Protein 6RCC (pdb70)

Nearest PDB structures (foldseek):
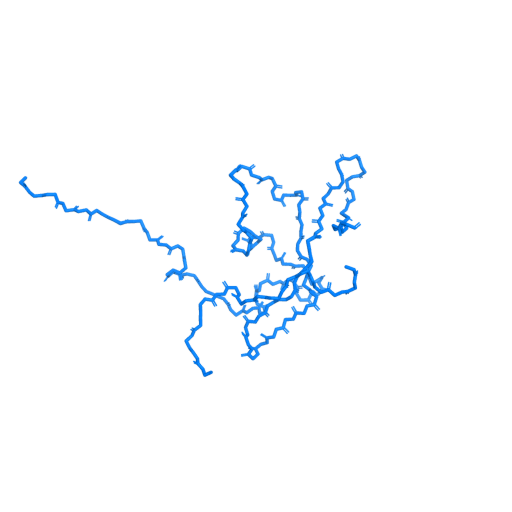  6rcc-assembly1_X  TM=1.010E+00  e=5.308E-21  Mycoplasmoides genitalium G37
  6rcd-assembly1_A  TM=9.852E-01  e=5.181E-20  Mycoplasmoides genitalium
  6rcd-assembly1_C  TM=9.892E-01  e=1.619E-19  Mycoplasmoides genitalium
  6rcd-assembly1_E  TM=9.725E-01  e=1.851E-19  Mycoplasmoides genitalium
  6rcd-assembly1_X  TM=9.822E-01  e=5.407E-19  Mycoplasmoides genitalium

Sequence (98 aa):
ISFKPGNNQIDFNNRLFTLPVTEELFDPNTMFVYDQYVPLLLVVNLPSSGFDQASIRLKVISYSVENQTLGVRRLLEFKDPQTQQFIPVLSTGPQTVFQPFNQWAD

B-factor: mean 29.94, std 16.99, range [7.62, 132.06]

Secondary structure (DSSP, 8-state):
----------GGGT----GGGSB-TTT-BB-GGGHHHHS-PPTT--GGGEEEEEEEEETTTTEEEEEEEEE-TTT--EEE----S-SEEE--S-----

Structure (mmCIF, N/CA/C/O backbone):
data_6RCC
#
_entry.id   6RCC
#
_cell.length_a   90.090
_cell.length_b   90.090
_cell.length_c   58.030
_cell.angle_alpha   90.00
_cell.angle_beta   90.00
_cell.angle_gamma   90.00
#
_symmetry.space_group_name_H-M   'I 4 2 2'
#
loop_
_entity.id
_entity.type
_entity.pdbx_description
1 polymer 'Adhesin P1'
2 non-polymer 'SODIUM ION'
3 non-polymer 'CHLORIDE ION'
4 water water
#
loop_
_atom_site.group_PDB
_atom_site.id
_atom_site.type_symbol
_atom_site.label_atom_id
_atom_site.label_alt_id
_atom_site.label_comp_id
_atom_site.label_asym_id
_atom_site.label_entity_id
_atom_site.label_seq_id
_atom_site.pdbx_PDB_ins_code
_atom_site.Cartn_x
_atom_site.Cartn_y
_atom_site.Cartn_z
_atom_site.occupancy
_atom_site.B_iso_or_equiv
_atom_site.auth_seq_id
_atom_site.auth_comp_id
_atom_site.auth_asym_id
_atom_site.auth_atom_id
_atom_site.pdbx_PDB_model_num
ATOM 1 N N . ILE A 1 1 ? 16.005 37.865 31.833 1.00 52.04 32 ILE X N 1
ATOM 2 C CA . ILE A 1 1 ? 16.037 37.318 33.193 1.00 51.06 32 ILE X CA 1
ATOM 3 C C . ILE A 1 1 ? 17.468 37.333 33.775 1.00 47.07 32 ILE X C 1
ATOM 4 O O . ILE A 1 1 ? 17.782 38.229 34.566 1.00 48.90 32 ILE X O 1
ATOM 9 N N . SER A 1 2 ? 18.342 36.398 33.355 1.00 34.32 33 SER X N 1
ATOM 10 C CA . SER A 1 2 ? 19.723 36.352 33.856 1.00 29.13 33 SER X CA 1
ATOM 11 C C . SER A 1 2 ? 20.714 36.587 32.743 1.00 26.91 33 SER X C 1
ATOM 12 O O . SER A 1 2 ? 20.542 36.060 31.647 1.00 28.02 33 SER X O 1
ATOM 15 N N . PHE A 1 3 ? 21.791 37.301 33.059 1.00 20.49 34 PHE X N 1
ATOM 16 C CA . PHE A 1 3 ? 22.904 37.550 32.151 1.00 18.86 34 PHE X CA 1
ATOM 17 C C . PHE A 1 3 ? 23.754 36.284 32.074 1.00 20.16 34 PHE X C 1
ATOM 18 O O . PHE A 1 3 ? 24.145 35.737 33.115 1.00 18.56 34 PHE X O 1
ATOM 26 N N . LYS A 1 4 ? 24.043 35.830 30.851 1.00 17.97 35 LYS X N 1
ATOM 27 C CA . LYS A 1 4 ? 24.857 34.632 30.642 1.00 17.18 35 LYS X CA 1
ATOM 28 C C . LYS A 1 4 ? 25.975 35.069 29.744 1.00 17.06 35 LYS X C 1
ATOM 29 O O . LYS A 1 4 ? 25.757 35.271 28.528 1.00 16.47 35 LYS X O 1
ATOM 35 N N . PRO A 1 5 ? 27.164 35.365 30.283 1.00 14.55 36 PRO X N 1
ATOM 36 C CA . PRO A 1 5 ? 28.233 35.892 29.427 1.00 14.95 36 PRO X CA 1
ATOM 37 C C . PRO A 1 5 ? 28.718 34.929 28.371 1.00 17.69 36 PRO X C 1
ATOM 38 O O . PRO A 1 5 ? 28.779 33.723 28.610 1.00 17.46 36 PRO X O 1
ATOM 42 N N . GLY A 1 6 ? 29.098 35.492 27.236 1.00 16.57 37 GLY X N 1
ATOM 43 C CA . GLY A 1 6 ? 29.698 34.723 26.174 1.00 16.92 37 GLY X CA 1
ATOM 44 C C . GLY A 1 6 ? 31.210 34.698 26.298 1.00 16.86 37 GLY X C 1
ATOM 45 O O . GLY A 1 6 ? 31.787 35.139 27.293 1.00 16.88 37 GLY X O 1
ATOM 46 N N A ASN A 1 7 ? 31.869 34.177 25.268 0.70 15.18 38 ASN X N 1
ATOM 47 N N B ASN A 1 7 ? 31.859 34.142 25.269 0.30 13.52 38 ASN X N 1
ATOM 48 C CA A ASN A 1 7 ? 33.324 34.119 25.254 0.70 15.30 38 ASN X CA 1
ATOM 49 C CA B ASN A 1 7 ? 33.310 34.002 25.210 0.30 12.89 38 ASN X CA 1
ATOM 50 C C A ASN A 1 7 ? 33.861 34.207 23.845 0.70 17.01 38 ASN X C 1
ATOM 51 C C B ASN A 1 7 ? 33.834 34.245 23.818 0.30 17.72 38 ASN X C 1
ATOM 52 O O A ASN A 1 7 ? 33.254 33.709 22.890 0.70 17.33 38 ASN X O 1
ATOM 53 O O B ASN A 1 7 ? 33.172 33.919 22.832 0.30 18.17 38 ASN X O 1
ATOM 62 N N . GLN A 1 8 ? 35.068 34.744 23.751 1.00 16.47 39 GLN X N 1
ATOM 63 C CA . GLN A 1 8 ? 35.856 34.837 22.539 1.00 17.31 39 GLN X CA 1
ATOM 64 C C . GLN A 1 8 ? 37.044 33.904 22.916 1.00 19.44 39 GLN X C 1
ATOM 65 O O . GLN A 1 8 ? 37.599 34.038 24.016 1.00 20.64 39 GLN X O 1
ATOM 71 N N . ILE A 1 9 ? 37.408 32.957 22.053 1.00 18.13 40 ILE X N 1
ATOM 72 C CA . ILE A 1 9 ? 38.426 31.975 22.379 1.00 17.53 40 ILE X CA 1
ATOM 73 C C . ILE A 1 9 ? 39.818 32.514 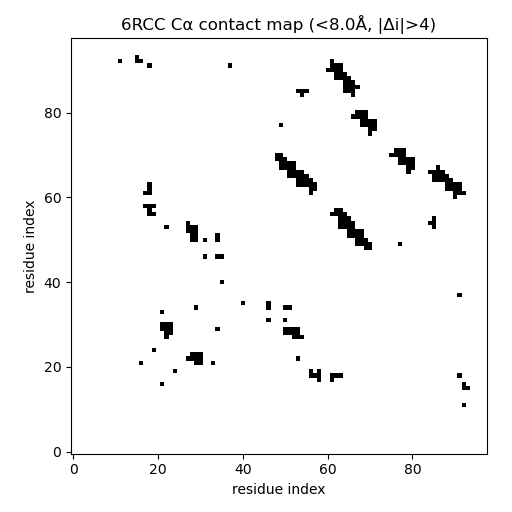22.132 1.00 19.68 40 ILE X C 1
ATOM 74 O O . ILE A 1 9 ? 40.074 33.040 21.053 1.00 18.67 40 ILE X O 1
ATOM 79 N N . ASP A 1 10 ? 40.720 32.306 23.063 1.00 18.59 41 ASP X N 1
ATOM 80 C CA . ASP A 1 10 ? 42.093 32.696 22.830 1.00 20.32 41 ASP X CA 1
ATOM 81 C C . ASP A 1 10 ? 42.711 31.821 21.767 1.00 22.25 41 ASP X C 1
ATOM 82 O O . ASP A 1 10 ? 42.551 30.587 21.770 1.00 19.75 41 ASP X O 1
ATOM 87 N N . PHE A 1 11 ? 43.428 32.452 20.839 1.00 21.30 42 PHE X N 1
ATOM 88 C CA . PHE A 1 11 ? 44.054 31.706 19.761 1.00 20.32 42 PHE X CA 1
ATOM 89 C C . PHE A 1 11 ? 44.928 30.526 20.250 1.00 22.30 42 PHE X C 1
ATOM 90 O O . PHE A 1 11 ? 44.903 29.487 19.603 1.00 21.21 42 PHE X O 1
ATOM 98 N N A ASN A 1 12 ? 45.634 30.676 21.381 0.70 22.69 43 ASN X N 1
ATOM 99 N N B ASN A 1 12 ? 45.660 30.684 21.372 0.30 20.79 43 ASN X N 1
ATOM 100 C CA A ASN A 1 12 ? 46.534 29.641 21.911 0.70 23.40 43 ASN X CA 1
ATOM 101 C CA B ASN A 1 12 ? 46.532 29.636 21.925 0.30 20.96 43 ASN X CA 1
ATOM 102 C C A ASN A 1 12 ? 45.809 28.399 22.460 0.70 26.30 43 ASN X C 1
ATOM 103 C C B ASN A 1 12 ? 45.787 28.354 22.291 0.30 24.56 43 ASN X C 1
ATOM 104 O O A ASN A 1 12 ? 46.447 27.381 22.742 0.70 27.21 43 ASN X O 1
ATOM 105 O O B ASN A 1 12 ? 46.382 27.272 22.275 0.30 24.18 43 ASN X O 1
ATOM 114 N N . ARG A 1 13 ? 44.477 28.461 22.583 1.00 20.75 44 ARG X N 1
ATOM 115 C CA . ARG A 1 13 ? 43.694 27.295 22.960 1.00 20.38 44 ARG X CA 1
ATOM 116 C C . ARG A 1 13 ? 43.417 26.420 21.752 1.00 23.64 44 ARG X C 1
ATOM 117 O O . ARG A 1 13 ? 43.027 25.265 21.915 1.00 25.45 44 ARG X O 1
ATOM 125 N N . LEU A 1 14 ? 43.565 26.983 20.519 1.00 19.81 45 LEU X N 1
ATOM 126 C CA . LEU A 1 14 ? 43.238 26.276 19.287 1.00 20.29 45 LEU X CA 1
ATOM 127 C C . LEU A 1 14 ? 44.440 25.935 18.449 1.00 22.63 45 LEU X C 1
ATOM 128 O O . LEU A 1 14 ? 44.359 25.022 17.617 1.00 23.28 45 LEU X O 1
ATOM 133 N N . PHE A 1 15 ? 45.514 26.713 18.586 1.00 19.68 46 PHE X N 1
ATOM 134 C CA . PHE A 1 15 ? 46.637 26.550 17.694 1.00 17.72 46 PHE X CA 1
ATOM 135 C C . PHE A 1 15 ? 47.929 26.300 18.420 1.00 22.23 46 PHE X C 1
ATOM 136 O O . PHE A 1 15 ? 48.258 27.011 19.362 1.00 22.22 46 PHE X O 1
ATOM 144 N N . THR A 1 16 ? 48.679 25.302 17.941 1.00 17.89 47 THR X N 1
ATOM 145 C CA . THR A 1 16 ? 50.026 24.988 18.395 1.00 17.91 47 THR X CA 1
ATOM 146 C C . THR A 1 16 ? 50.730 24.388 17.188 1.00 20.67 47 THR X C 1
ATOM 147 O O . THR A 1 16 ? 50.075 23.889 16.275 1.00 21.15 47 THR X O 1
ATOM 151 N N . LEU A 1 17 ? 52.059 24.416 17.183 1.00 18.68 48 LEU X N 1
ATOM 152 C CA . LEU A 1 17 ? 52.809 23.878 16.078 1.00 19.45 48 LEU X CA 1
ATOM 153 C C . LEU A 1 17 ? 54.178 23.475 16.574 1.00 19.32 48 LEU X C 1
ATOM 154 O O . LEU A 1 17 ? 54.754 24.190 17.394 1.00 19.71 48 LEU X O 1
ATOM 159 N N . PRO A 1 18 ? 54.729 22.357 16.057 1.00 17.60 49 PRO X N 1
ATOM 160 C CA . PRO A 1 18 ? 56.147 22.037 16.340 1.00 17.12 49 PRO X CA 1
ATOM 161 C C . PRO A 1 18 ? 57.012 23.197 15.811 1.00 19.10 49 PRO X C 1
ATOM 162 O O . PRO A 1 18 ? 56.708 23.780 14.759 1.00 17.72 49 PRO X O 1
ATOM 166 N N . VAL A 1 19 ? 58.112 23.543 16.506 1.00 15.51 50 VAL X N 1
ATOM 167 C CA . VAL A 1 19 ? 58.915 24.701 16.068 1.00 15.68 50 VAL X CA 1
ATOM 168 C C . VAL A 1 19 ? 59.483 24.539 14.657 1.00 17.14 50 VAL X C 1
ATOM 169 O O . VAL A 1 19 ? 59.617 25.544 13.955 1.00 17.82 50 VAL X O 1
ATOM 173 N N . THR A 1 20 ? 59.724 23.288 14.186 1.00 16.48 51 THR X N 1
ATOM 174 C CA . THR A 1 20 ? 60.266 23.100 12.826 1.00 16.66 51 THR X CA 1
ATOM 175 C C . THR A 1 20 ? 59.279 23.525 11.748 1.00 20.49 51 THR X C 1
ATOM 176 O O . THR A 1 20 ? 59.692 23.718 10.597 1.00 21.52 51 THR X O 1
ATOM 180 N N A GLU A 1 21 ? 57.984 23.647 12.093 0.70 18.08 52 GLU X N 1
ATOM 181 N N B GLU A 1 21 ? 57.990 23.645 12.092 0.30 17.16 52 GLU X N 1
ATOM 182 C CA A GLU A 1 21 ? 56.982 24.051 11.106 0.70 18.03 52 GLU X CA 1
ATOM 183 C CA B GLU A 1 21 ? 56.978 24.046 11.120 0.30 16.84 52 GLU X CA 1
ATOM 184 C C A GLU A 1 21 ? 56.873 25.585 11.001 0.70 19.48 52 GLU X C 1
ATOM 185 C C B GLU A 1 21 ? 56.755 25.573 11.123 0.30 19.79 52 GLU X C 1
ATOM 186 O O A GLU A 1 21 ? 56.139 26.091 10.144 0.70 20.66 52 GLU X O 1
ATOM 187 O O B GLU A 1 21 ? 55.868 26.067 10.428 0.30 19.85 52 GLU X O 1
ATOM 198 N N . LEU A 1 22 ? 57.589 26.326 11.873 1.00 16.81 53 LEU X N 1
ATOM 199 C CA . LEU A 1 22 ? 57.462 27.783 11.927 1.00 16.74 53 LEU X CA 1
ATOM 200 C C . LEU A 1 22 ? 58.258 28.520 10.909 1.00 18.28 53 LEU X C 1
ATOM 201 O O . LEU A 1 22 ? 57.994 29.715 10.704 1.00 18.49 53 LEU X O 1
ATOM 206 N N . PHE A 1 23 ? 59.255 27.871 10.296 1.00 16.67 54 PHE X N 1
ATOM 207 C CA . PHE A 1 23 ? 60.146 28.573 9.397 1.00 16.29 54 PHE X CA 1
ATOM 208 C C . PHE A 1 23 ? 60.453 27.798 8.158 1.00 18.45 54 PHE X C 1
ATOM 209 O O . PHE A 1 23 ? 60.359 26.565 8.151 1.00 19.16 54 PHE X O 1
ATOM 217 N N . ASP A 1 24 ? 60.860 28.525 7.109 1.00 16.82 55 ASP X N 1
ATOM 218 C CA . ASP A 1 24 ? 61.273 27.909 5.866 1.00 17.79 55 ASP X CA 1
ATOM 219 C C . ASP A 1 24 ? 62.613 27.225 6.134 1.00 19.57 55 ASP X C 1
ATOM 220 O O . ASP A 1 24 ? 63.561 27.886 6.545 1.00 18.99 55 ASP X O 1
ATOM 225 N N . PRO A 1 25 ? 62.684 25.884 5.963 1.00 18.61 56 PRO X N 1
ATOM 226 C CA . PRO A 1 25 ? 63.909 25.159 6.325 1.00 18.70 56 PRO X CA 1
ATOM 227 C C . PRO A 1 25 ? 65.118 25.428 5.456 1.00 22.01 56 PRO X C 1
ATOM 228 O O . PRO A 1 25 ? 66.228 25.016 5.805 1.00 22.04 56 PRO X O 1
ATOM 232 N N . ASN A 1 26 ? 64.903 26.086 4.309 1.00 20.57 57 ASN X N 1
ATOM 233 C CA . ASN A 1 26 ? 66.037 26.378 3.429 1.00 21.99 57 ASN X CA 1
ATOM 234 C C . ASN A 1 26 ? 66.495 27.822 3.553 1.00 26.17 57 ASN X C 1
ATOM 235 O O . ASN A 1 26 ? 67.702 28.077 3.540 1.00 30.32 57 ASN X O 1
ATOM 240 N N . THR A 1 27 ? 65.562 28.752 3.767 1.00 20.00 58 THR X N 1
ATOM 241 C CA . THR A 1 27 ? 65.950 30.153 3.941 1.00 19.44 58 THR X CA 1
ATOM 242 C C . THR A 1 27 ? 66.203 30.503 5.396 1.00 21.88 58 THR X C 1
ATOM 243 O O . THR A 1 27 ? 66.868 31.501 5.675 1.00 21.03 58 THR X O 1
ATOM 247 N N . MET A 1 28 ? 65.585 29.749 6.330 1.00 18.76 59 MET X N 1
ATOM 248 C CA . MET A 1 28 ? 65.700 29.978 7.775 1.00 19.00 59 MET X CA 1
ATOM 249 C C . MET A 1 28 ? 65.049 31.272 8.218 1.00 22.67 59 MET X C 1
ATOM 250 O O . MET A 1 28 ? 65.481 31.858 9.195 1.00 23.80 59 MET X O 1
ATOM 255 N N . PHE A 1 29 ? 64.000 31.705 7.523 1.00 18.22 60 PHE X N 1
ATOM 256 C CA . PHE A 1 29 ? 63.199 32.832 7.963 1.00 17.32 60 PHE X CA 1
ATOM 257 C C . PHE A 1 29 ? 61.859 32.281 8.406 1.00 18.91 60 PHE X C 1
ATOM 258 O O . PHE A 1 29 ? 61.331 31.358 7.795 1.00 18.51 60 PHE X O 1
ATOM 266 N N . VAL A 1 30 ? 61.333 32.809 9.495 1.00 17.51 61 VAL X N 1
ATOM 267 C CA . VAL A 1 30 ? 59.988 32.424 9.954 1.00 16.85 61 VAL X CA 1
ATOM 268 C C . VAL A 1 30 ? 59.005 32.742 8.816 1.00 19.28 61 VAL X C 1
ATOM 269 O O . VAL A 1 30 ? 59.122 33.795 8.173 1.00 18.68 61 VAL X O 1
ATOM 273 N N . TYR A 1 31 ? 58.024 31.846 8.582 1.00 18.02 62 TYR X N 1
ATOM 274 C CA . TYR A 1 31 ? 57.022 32.104 7.552 1.00 18.75 62 TYR X CA 1
ATOM 275 C C . TYR A 1 31 ? 56.256 33.389 7.940 1.00 21.31 62 TYR X C 1
ATOM 276 O O . TYR A 1 31 ? 55.962 33.632 9.117 1.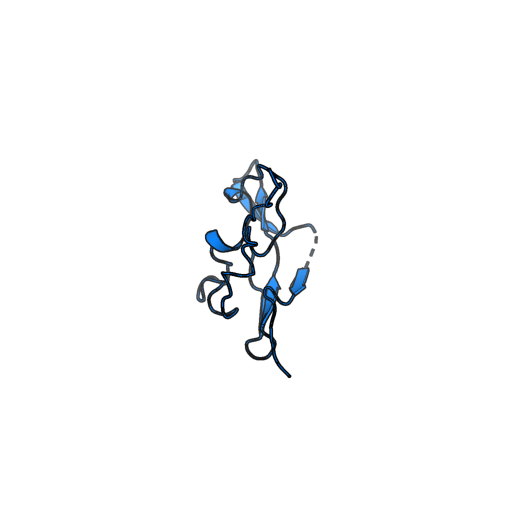00 18.77 62 TYR X O 1
ATOM 285 N N . ASP A 1 32 ? 55.940 34.208 6.960 1.00 19.06 63 ASP X N 1
ATOM 286 C CA . ASP A 1 32 ? 55.258 35.473 7.181 1.00 19.06 63 ASP X CA 1
ATOM 287 C C . ASP A 1 32 ? 54.020 35.332 8.074 1.00 20.29 63 ASP X C 1
ATOM 288 O O . ASP A 1 32 ? 53.825 36.171 8.958 1.00 20.00 63 ASP X O 1
ATOM 293 N N . GLN A 1 33 ? 53.223 34.255 7.866 1.00 19.16 64 GLN X N 1
ATOM 294 C CA . GLN A 1 33 ? 51.971 34.085 8.588 1.00 18.94 64 GLN X CA 1
ATOM 295 C C . GLN A 1 33 ? 52.170 33.898 10.077 1.00 20.57 64 GLN X C 1
ATOM 296 O O . GLN A 1 33 ? 51.247 34.174 10.829 1.00 21.69 64 GLN X O 1
ATOM 302 N N . TYR A 1 34 ? 53.386 33.482 10.504 1.00 17.24 65 TYR X N 1
ATOM 303 C CA . TYR A 1 34 ? 53.631 33.250 11.925 1.00 17.62 65 TYR X CA 1
ATOM 304 C C . TYR A 1 34 ? 54.345 34.375 12.632 1.00 18.99 65 TYR X C 1
ATOM 305 O O . TYR A 1 34 ? 54.423 34.332 13.851 1.00 18.35 65 TYR X O 1
ATOM 314 N N . VAL A 1 35 ? 54.836 35.401 11.906 1.00 17.98 66 VAL X N 1
ATOM 315 C CA . VAL A 1 35 ? 55.554 36.508 12.559 1.00 18.09 66 VAL X CA 1
ATOM 316 C C . VAL A 1 35 ? 54.659 37.176 13.627 1.00 20.19 66 VAL X C 1
ATOM 317 O O . VAL A 1 35 ? 55.112 37.316 14.757 1.00 19.11 66 VAL X O 1
ATOM 321 N N . PRO A 1 36 ? 53.360 37.484 13.367 1.00 17.52 67 PRO X N 1
ATOM 322 C CA . PRO A 1 36 ? 52.524 38.096 14.416 1.00 17.74 67 PRO X CA 1
ATOM 323 C C . PRO A 1 36 ? 52.200 37.191 15.574 1.00 20.71 67 PRO X C 1
ATOM 324 O O . PRO A 1 36 ? 51.780 37.661 16.631 1.00 21.09 67 PRO X O 1
ATOM 328 N N A LEU A 1 37 ? 52.386 35.898 15.382 0.70 19.81 68 LEU X N 1
ATOM 329 N N B LEU A 1 37 ? 52.391 35.864 15.408 0.30 17.30 68 LEU X N 1
ATOM 330 C CA A LEU A 1 37 ? 52.120 34.954 16.432 0.70 20.76 68 LEU X CA 1
ATOM 331 C CA B LEU A 1 37 ? 52.158 34.943 16.520 0.30 17.07 68 LEU X CA 1
ATOM 332 C C A LEU A 1 37 ? 53.299 34.914 17.409 0.70 23.80 68 LEU X C 1
ATOM 333 C C B LEU A 1 37 ? 53.315 35.016 17.460 0.30 21.76 68 LEU X C 1
ATOM 334 O O A LEU A 1 37 ? 53.085 34.770 18.602 0.70 26.89 68 LEU X O 1
ATOM 335 O O B LEU A 1 37 ? 53.112 35.038 18.666 0.30 22.64 68 LEU X O 1
ATOM 344 N N . LEU A 1 38 ? 54.533 35.060 16.910 1.00 19.10 69 LEU X N 1
ATOM 345 C CA . LEU A 1 38 ? 55.758 35.034 17.708 1.00 17.98 69 LEU X CA 1
ATOM 346 C C . LEU A 1 38 ? 56.108 36.336 18.364 1.00 18.53 69 LEU X C 1
ATOM 347 O O . LEU A 1 38 ? 56.768 36.348 19.414 1.00 19.36 69 LEU X O 1
ATOM 352 N N . VAL A 1 39 ? 55.739 37.436 17.707 1.00 18.11 70 VAL X N 1
ATOM 353 C CA A VAL A 1 39 ? 56.069 38.788 18.154 0.70 16.90 70 VAL X CA 1
ATOM 354 C CA B VAL A 1 39 ? 56.058 38.756 18.205 0.30 18.37 70 VAL X CA 1
ATOM 355 C C . VAL A 1 39 ? 54.782 39.542 18.395 1.00 19.44 70 VAL X C 1
ATOM 356 O O . VAL A 1 39 ? 53.895 39.502 17.544 1.00 18.23 70 VAL X O 1
ATOM 363 N N . ASN A 1 40 ? 54.687 40.230 19.548 1.00 17.79 71 ASN X N 1
ATOM 364 C CA . ASN A 1 40 ? 53.540 41.048 19.869 1.00 17.45 71 ASN X CA 1
ATOM 365 C C . ASN A 1 40 ? 53.729 42.387 19.150 1.00 19.82 71 ASN X C 1
ATOM 366 O O . ASN A 1 40 ? 54.518 43.244 19.582 1.00 19.61 71 ASN X O 1
ATOM 371 N N . LEU A 1 41 ? 53.074 42.503 18.011 1.00 16.79 72 LEU X N 1
ATOM 372 C CA . LEU A 1 41 ? 53.181 43.682 17.173 1.00 18.04 72 LEU X CA 1
ATOM 373 C C . LEU A 1 41 ? 52.265 44.785 17.602 1.00 20.73 72 LEU X C 1
ATOM 374 O O . LEU A 1 41 ? 51.111 44.543 17.965 1.00 20.74 72 LEU X O 1
ATOM 379 N N . PRO A 1 42 ? 52.707 46.037 17.467 1.00 19.60 73 PRO X N 1
ATOM 380 C CA . PRO A 1 42 ? 51.795 47.143 17.760 1.00 20.98 73 PRO X CA 1
ATOM 381 C C . PRO A 1 42 ? 50.620 47.108 16.772 1.00 21.89 73 PRO X C 1
ATOM 382 O O . PRO A 1 42 ? 50.773 46.643 15.628 1.00 20.95 73 PRO X O 1
ATOM 386 N N A SER A 1 43 ? 49.447 47.572 17.225 0.70 20.85 74 SER X N 1
ATOM 387 N N B SER A 1 43 ? 49.443 47.601 17.210 0.30 18.95 74 SER X N 1
ATOM 388 C CA A SER A 1 43 ? 48.257 47.618 16.395 0.70 20.72 74 SER X CA 1
ATOM 389 C CA B SER A 1 43 ? 48.244 47.644 16.374 0.30 18.40 74 SER X CA 1
ATOM 390 C C A SER A 1 43 ? 48.529 48.404 15.104 0.70 22.96 74 SER X C 1
ATOM 391 C C B SER A 1 43 ? 48.485 48.435 15.097 0.30 23.02 74 SER X C 1
ATOM 392 O O A SER A 1 43 ? 49.086 49.507 15.148 0.70 20.98 74 SER X O 1
ATOM 393 O O B SER A 1 43 ? 48.970 49.570 15.141 0.30 22.17 74 SER X O 1
ATOM 398 N N . GLY A 1 44 ? 48.189 47.801 13.971 1.00 20.86 75 GLY X N 1
ATOM 399 C CA . GLY A 1 44 ? 48.347 48.394 12.657 1.00 21.65 75 GLY X CA 1
ATOM 400 C C . GLY A 1 44 ? 49.734 48.282 12.057 1.00 24.40 75 GLY X C 1
ATOM 401 O O . GLY A 1 44 ? 49.954 48.773 10.955 1.00 24.76 75 GLY X O 1
ATOM 402 N N . PHE A 1 45 ? 50.674 47.637 12.748 1.00 22.38 76 PHE X N 1
ATOM 403 C CA . PHE A 1 45 ? 52.040 47.548 12.210 1.00 22.62 76 PHE X CA 1
ATOM 404 C C . PHE A 1 45 ? 52.115 46.749 10.875 1.00 31.95 76 PHE X C 1
ATOM 405 O O . PHE A 1 45 ? 51.490 45.701 10.768 1.00 35.73 76 PHE X O 1
ATOM 413 N N . ASP A 1 46 ? 52.843 47.286 9.876 1.00 28.92 77 ASP X N 1
ATOM 414 C CA . ASP A 1 46 ? 53.031 46.738 8.514 1.00 30.70 77 ASP X CA 1
ATOM 415 C C . ASP A 1 46 ? 54.131 45.682 8.578 1.00 35.46 77 ASP X C 1
ATOM 416 O O . ASP A 1 46 ? 55.317 46.002 8.602 1.00 34.60 77 ASP X O 1
ATOM 421 N N . GLN A 1 47 ? 53.722 44.426 8.646 1.00 31.94 78 GLN X N 1
ATOM 422 C CA . GLN A 1 47 ? 54.614 43.268 8.764 1.00 32.10 78 GLN X CA 1
ATOM 423 C C . GLN A 1 47 ? 55.519 43.042 7.587 1.00 33.90 78 GLN X C 1
ATOM 424 O O . GLN A 1 47 ? 56.498 42.310 7.740 1.00 33.25 78 GLN X O 1
ATOM 430 N N . ALA A 1 48 ? 55.213 43.664 6.435 1.00 31.45 79 ALA X N 1
ATOM 431 C CA . ALA A 1 48 ? 56.050 43.618 5.249 1.00 30.86 79 ALA X CA 1
ATOM 432 C C . ALA A 1 48 ? 57.392 44.328 5.552 1.00 32.39 79 ALA X C 1
ATOM 433 O O . ALA A 1 48 ? 58.354 44.149 4.812 1.00 31.62 79 ALA X O 1
ATOM 435 N N . SER A 1 49 ? 57.436 45.177 6.624 1.00 27.03 80 SER X N 1
ATOM 436 C CA . SER A 1 49 ? 58.640 45.927 6.928 1.00 24.70 80 SER X CA 1
ATOM 437 C C . SER A 1 49 ? 59.597 45.160 7.830 1.00 25.06 80 SER X C 1
ATOM 438 O O . SER A 1 49 ? 60.656 45.696 8.122 1.00 24.58 80 SER X O 1
ATOM 441 N N . ILE A 1 50 ? 59.263 43.918 8.235 1.00 21.45 81 ILE X N 1
ATOM 442 C CA . ILE A 1 50 ? 60.158 43.109 9.092 1.00 20.65 81 ILE X CA 1
ATOM 443 C C . ILE A 1 50 ? 60.226 41.648 8.665 1.00 23.85 81 ILE X C 1
ATOM 444 O O . ILE A 1 50 ? 59.354 41.163 7.939 1.00 23.67 81 ILE X O 1
ATOM 449 N N . ARG A 1 51 ? 61.247 40.939 9.156 1.00 19.31 82 ARG X N 1
ATOM 450 C CA . ARG A 1 51 ? 61.343 39.488 9.005 1.00 18.67 82 ARG X CA 1
ATOM 451 C C . ARG A 1 51 ? 62.134 38.926 10.166 1.00 19.88 82 ARG X C 1
ATOM 452 O O . ARG A 1 51 ? 62.836 39.669 10.847 1.00 19.96 82 ARG X O 1
ATOM 460 N N . LEU A 1 52 ? 61.934 37.645 10.466 1.00 17.07 83 LEU X N 1
ATOM 461 C CA . LEU A 1 52 ? 62.614 37.014 11.603 1.00 16.96 83 LEU X CA 1
ATOM 462 C C . LEU A 1 52 ? 63.498 35.918 11.121 1.00 19.36 83 LEU X C 1
ATOM 463 O O . LEU A 1 52 ? 63.013 34.960 10.533 1.00 20.49 83 LEU X O 1
ATOM 468 N N . LYS A 1 53 ? 64.802 36.052 11.343 1.00 18.73 84 LYS X N 1
ATOM 469 C CA . LYS A 1 53 ? 65.757 35.039 10.962 1.00 18.38 84 LYS X CA 1
ATOM 470 C C . LYS A 1 53 ? 65.883 34.043 12.094 1.00 19.96 84 LYS X C 1
ATOM 471 O O . LYS A 1 53 ? 66.088 34.432 13.251 1.00 20.22 84 LYS X O 1
ATOM 477 N N . VAL A 1 54 ? 65.766 32.766 11.774 1.00 17.59 85 VAL X N 1
ATOM 478 C CA . VAL A 1 54 ? 65.951 31.709 12.777 1.00 17.38 85 VAL X CA 1
ATOM 479 C C . VAL A 1 54 ? 67.441 31.393 12.814 1.00 18.99 85 VAL X C 1
ATOM 480 O O . VAL A 1 54 ? 68.036 30.923 11.817 1.00 20.38 85 VAL X O 1
ATOM 484 N N . ILE A 1 55 ? 68.051 31.691 13.968 1.00 18.18 86 ILE X N 1
ATOM 485 C CA . ILE A 1 55 ? 69.488 31.463 14.176 1.00 19.53 86 ILE X CA 1
ATOM 486 C C . ILE A 1 55 ? 69.685 30.094 14.825 1.00 24.12 86 ILE X C 1
ATOM 487 O O . ILE A 1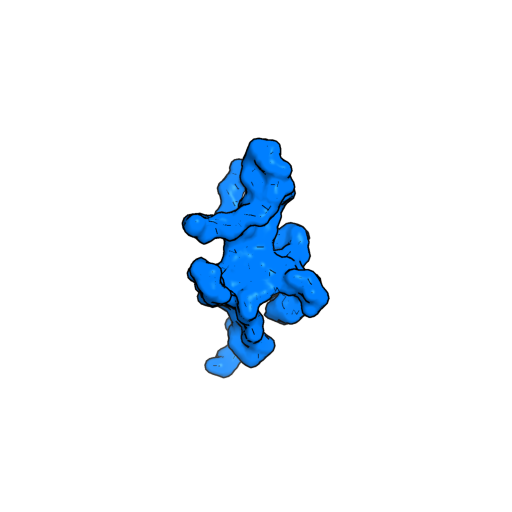 55 ? 70.676 29.399 14.565 1.00 26.22 86 ILE X O 1
ATOM 492 N N . SER A 1 56 ? 68.738 29.706 15.676 1.00 18.51 87 SER X N 1
ATOM 493 C CA . SER A 1 56 ? 68.808 28.420 16.339 1.00 18.08 87 SER X CA 1
ATOM 494 C C . SER A 1 56 ? 67.397 27.918 16.538 1.00 17.65 87 SER X C 1
ATOM 495 O O . SER A 1 56 ? 66.450 28.693 16.507 1.00 18.06 87 SER X O 1
ATOM 498 N N . TYR A 1 57 ? 67.251 26.589 16.680 1.00 17.64 88 TYR X N 1
ATOM 499 C CA . TYR A 1 57 ? 65.958 26.032 17.071 1.00 15.55 88 TYR X CA 1
ATOM 500 C C . TYR A 1 57 ? 66.232 24.712 17.801 1.00 18.18 88 TYR X C 1
ATOM 501 O O . TYR A 1 57 ? 67.275 24.083 17.560 1.00 19.16 88 TYR X O 1
ATOM 510 N N . SER A 1 58 ? 65.380 24.356 18.749 1.00 16.49 89 SER X N 1
ATOM 511 C CA . SER A 1 58 ? 65.568 23.111 19.501 1.00 16.04 89 SER X CA 1
ATOM 512 C C . SER A 1 58 ? 64.315 22.279 19.409 1.00 19.47 89 SER X C 1
ATOM 513 O O . SER A 1 58 ? 63.253 22.699 19.879 1.00 18.29 89 SER X O 1
ATOM 516 N N . VAL A 1 59 ? 64.417 21.069 18.833 1.00 17.29 90 VAL X N 1
ATOM 517 C CA . VAL A 1 59 ? 63.305 20.142 18.762 1.00 17.90 90 VAL X CA 1
ATOM 518 C C . VAL A 1 59 ? 63.011 19.598 20.161 1.00 20.48 90 VAL X C 1
ATOM 519 O O . VAL A 1 59 ? 61.852 19.469 20.544 1.00 19.77 90 VAL X O 1
ATOM 523 N N . GLU A 1 60 ? 64.056 19.297 20.925 1.00 19.07 91 GLU X N 1
ATOM 524 C CA . GLU A 1 60 ? 63.868 18.763 22.272 1.00 19.99 91 GLU X CA 1
ATOM 525 C C . GLU A 1 60 ? 63.137 19.752 23.189 1.00 21.89 91 GLU X C 1
ATOM 526 O O . GLU A 1 60 ? 62.223 19.359 23.926 1.00 21.73 91 GLU X O 1
ATOM 532 N N . ASN A 1 61 ? 63.538 21.032 23.129 1.00 19.01 92 ASN X N 1
ATOM 533 C CA . ASN A 1 61 ? 62.983 22.053 24.031 1.00 18.43 92 ASN X CA 1
ATOM 534 C C . ASN A 1 61 ? 61.878 22.889 23.412 1.00 19.65 92 ASN X C 1
ATOM 535 O O . ASN A 1 61 ? 61.283 23.725 24.100 1.00 19.29 92 ASN X O 1
ATOM 540 N N . GLN A 1 62 ? 61.616 22.697 22.106 1.00 16.82 93 GLN X N 1
ATOM 541 C CA . GLN A 1 62 ? 60.577 23.477 21.424 1.00 16.07 93 GLN X CA 1
ATOM 542 C C . GLN A 1 62 ? 60.831 24.970 21.583 1.00 17.29 93 GLN X C 1
ATOM 543 O O . GLN A 1 62 ? 59.924 25.751 21.848 1.00 17.46 93 GLN X O 1
ATOM 549 N N . THR A 1 63 ? 62.094 25.348 21.325 1.00 15.88 94 THR X N 1
ATOM 550 C CA . THR A 1 63 ? 62.466 26.759 21.365 1.00 15.40 94 THR X CA 1
ATOM 551 C C . THR A 1 63 ? 62.988 27.219 20.021 1.00 17.87 94 THR X C 1
ATOM 552 O O . THR A 1 63 ? 63.365 26.400 19.181 1.00 18.10 94 THR X O 1
ATOM 556 N N . LEU A 1 64 ? 62.969 28.548 19.796 1.00 16.58 95 LEU X N 1
ATOM 557 C CA . LEU A 1 64 ? 63.527 29.188 18.605 1.00 19.40 95 LEU X CA 1
ATOM 558 C C . LEU A 1 64 ? 64.449 30.306 19.095 1.00 18.45 95 LEU X C 1
ATOM 559 O O . LEU A 1 64 ? 64.134 30.970 20.096 1.00 17.47 95 LEU X O 1
ATOM 564 N N . GLY A 1 65 ? 65.550 30.538 18.364 1.00 16.71 96 GLY X N 1
ATOM 565 C CA . GLY A 1 65 ? 66.440 31.666 18.589 1.00 17.49 96 GLY X CA 1
ATOM 566 C C . GLY A 1 65 ? 66.336 32.513 17.336 1.00 19.14 96 GLY X C 1
ATOM 567 O O . GLY A 1 65 ? 66.589 32.010 16.236 1.00 20.08 96 GLY X O 1
ATOM 568 N N . VAL A 1 66 ? 65.864 33.762 17.466 1.00 17.23 97 VAL X N 1
ATOM 569 C CA . VAL A 1 66 ? 65.629 34.619 16.304 1.00 17.55 97 VAL X CA 1
ATOM 570 C C . VAL A 1 66 ? 66.345 35.948 16.393 1.00 20.21 97 VAL X C 1
ATOM 571 O O . VAL A 1 66 ? 66.674 36.426 17.488 1.00 20.19 97 VAL X O 1
ATOM 575 N N . ARG A 1 67 ? 66.505 36.551 15.226 1.00 19.78 98 ARG X N 1
ATOM 576 C CA A ARG A 1 67 ? 67.085 37.882 15.012 0.50 20.15 98 ARG X CA 1
ATOM 577 C CA B ARG A 1 67 ? 67.034 37.896 15.100 0.50 19.92 98 ARG X CA 1
ATOM 578 C C . ARG A 1 67 ? 66.076 38.617 14.142 1.00 22.43 98 ARG X C 1
ATOM 579 O O . ARG A 1 67 ? 65.656 38.053 13.137 1.00 21.23 98 ARG X O 1
ATOM 594 N N A LEU A 1 68 ? 65.726 39.847 14.488 0.70 20.59 99 LEU X N 1
ATOM 595 N N B LEU A 1 68 ? 65.674 39.846 14.498 0.30 18.96 99 LEU X N 1
ATOM 596 C CA A LEU A 1 68 ? 64.813 40.647 13.678 0.70 21.61 99 LEU X CA 1
ATOM 597 C CA B LEU A 1 68 ? 64.758 40.655 13.689 0.30 19.02 99 LEU X CA 1
ATOM 598 C C A LEU A 1 68 ? 65.592 41.467 12.652 0.70 23.48 99 LEU X C 1
ATOM 599 C C B LEU A 1 68 ? 65.519 41.531 12.700 0.30 23.09 99 LEU X C 1
ATOM 600 O O A LEU A 1 68 ? 66.690 41.956 12.927 0.70 22.72 99 LEU X O 1
ATOM 601 O O B LEU A 1 68 ? 66.493 42.192 13.071 0.30 22.84 99 LEU X O 1
ATOM 610 N N . GLU A 1 69 ? 65.038 41.561 11.448 1.00 20.40 100 GLU X N 1
ATOM 611 C CA . GLU A 1 69 ? 65.580 42.405 10.384 1.00 20.51 100 GLU X CA 1
ATOM 612 C C . GLU A 1 69 ? 64.443 43.303 9.961 1.00 23.04 100 GLU X C 1
ATOM 613 O O . GLU A 1 69 ? 63.282 42.898 9.987 1.00 19.90 100 GLU X O 1
ATOM 619 N N . PHE A 1 70 ? 64.764 44.521 9.568 1.00 22.31 101 PHE X N 1
ATOM 620 C CA . PHE A 1 70 ? 63.701 45.425 9.154 1.00 21.87 101 PHE X CA 1
ATOM 621 C C . PHE A 1 70 ? 64.078 46.073 7.839 1.00 22.89 101 PHE X C 1
ATOM 622 O O . PHE A 1 70 ? 65.260 46.175 7.510 1.00 21.22 101 PHE X O 1
ATOM 630 N N . LYS A 1 71 ? 63.079 46.513 7.111 1.00 21.47 102 LYS X N 1
ATOM 631 C CA . LYS A 1 71 ? 63.301 47.146 5.823 1.00 22.23 102 LYS X CA 1
ATOM 632 C C . LYS A 1 71 ? 63.677 48.610 5.979 1.00 27.56 102 LYS X C 1
ATOM 633 O O . LYS A 1 71 ? 62.880 49.365 6.527 1.00 28.48 102 LYS X O 1
ATOM 639 N N . ASP A 1 72 ? 64.866 49.004 5.501 1.00 26.65 103 ASP X N 1
ATOM 640 C CA . ASP A 1 72 ? 65.300 50.399 5.522 1.00 29.16 103 ASP X CA 1
ATOM 641 C C . ASP A 1 72 ? 64.344 51.173 4.581 1.00 35.89 103 ASP X C 1
ATOM 642 O O . ASP A 1 72 ? 64.185 50.780 3.427 1.00 33.67 103 ASP X O 1
ATOM 647 N N . PRO A 1 73 ? 63.635 52.209 5.075 1.00 35.83 104 PRO X N 1
ATOM 648 C CA . PRO A 1 73 ? 62.642 52.902 4.234 1.00 37.55 104 PRO X CA 1
ATOM 649 C C . PRO A 1 73 ? 63.167 53.528 2.948 1.00 46.43 104 PRO X C 1
ATOM 650 O O . PRO A 1 73 ? 62.389 53.685 2.004 1.00 47.15 104 PRO X O 1
ATOM 654 N N . GLN A 1 74 ? 64.467 53.871 2.908 1.00 45.61 105 GLN X N 1
ATOM 655 C CA . GLN A 1 74 ? 65.116 54.508 1.759 1.00 47.02 105 GLN X CA 1
ATOM 656 C C . GLN A 1 74 ? 65.545 53.490 0.706 1.00 51.93 105 GLN X C 1
ATOM 657 O O . GLN A 1 74 ? 65.078 53.555 -0.437 1.00 54.30 105 GLN X O 1
ATOM 663 N N . THR A 1 75 ? 66.440 52.562 1.082 1.00 45.00 106 THR X N 1
ATOM 664 C CA . THR A 1 75 ? 66.998 51.556 0.174 1.00 43.47 106 THR X CA 1
ATOM 665 C C . THR A 1 75 ? 66.069 50.374 -0.098 1.00 43.00 106 THR X C 1
ATOM 666 O O . THR A 1 75 ? 66.191 49.737 -1.143 1.00 41.71 106 THR X O 1
ATOM 670 N N . GLN A 1 76 ? 65.182 50.048 0.855 1.00 37.21 107 GLN X N 1
ATOM 671 C CA . GLN A 1 76 ? 64.261 48.899 0.789 1.00 36.42 107 GLN X CA 1
ATOM 672 C C . GLN A 1 76 ? 65.005 47.572 0.959 1.00 41.07 107 GLN X C 1
ATOM 673 O O . GLN A 1 76 ? 64.500 46.514 0.563 1.00 43.82 107 GLN X O 1
ATOM 679 N N . GLN A 1 77 ? 66.194 47.637 1.583 1.00 34.15 108 GLN X N 1
ATOM 680 C CA . GLN A 1 77 ? 67.035 46.497 1.922 1.00 33.02 108 GLN X CA 1
ATOM 681 C C . GLN A 1 77 ? 66.690 46.116 3.368 1.00 31.57 108 GLN X C 1
ATOM 682 O O . GLN A 1 77 ? 66.430 47.011 4.175 1.00 28.03 108 GLN X O 1
ATOM 688 N N . PHE A 1 78 ? 66.709 44.807 3.692 1.00 28.07 109 PHE X N 1
ATOM 689 C CA . PHE A 1 78 ? 66.494 44.349 5.052 1.00 26.56 109 PHE X CA 1
ATOM 690 C C . PHE A 1 78 ? 67.805 44.460 5.774 1.00 32.64 109 PHE X C 1
ATOM 691 O O . PHE A 1 78 ? 68.850 43.997 5.293 1.00 33.87 109 PHE X O 1
ATOM 699 N N . ILE A 1 79 ? 67.769 45.095 6.921 1.00 29.26 110 ILE X N 1
ATOM 700 C CA . ILE A 1 79 ? 68.971 45.285 7.704 1.00 29.32 110 ILE X CA 1
ATOM 701 C C . ILE A 1 79 ? 68.785 44.773 9.133 1.00 30.32 110 ILE X C 1
ATOM 702 O O . ILE A 1 79 ? 67.674 44.827 9.674 1.00 26.01 110 ILE X O 1
ATOM 707 N N . PRO A 1 80 ? 69.847 44.228 9.763 1.00 31.35 111 PRO X N 1
ATOM 708 C CA . PRO A 1 80 ? 69.707 43.789 11.160 1.00 31.92 111 PRO X CA 1
ATOM 709 C C . PRO A 1 80 ? 69.584 44.978 12.113 1.00 36.40 111 PRO X C 1
ATOM 710 O O . PRO A 1 80 ? 69.949 46.102 11.758 1.00 36.09 111 PRO X O 1
ATOM 714 N N . VAL A 1 81 ? 69.037 44.735 13.315 1.00 33.71 112 VAL X N 1
ATOM 715 C CA . VAL A 1 81 ? 68.868 45.757 14.350 1.00 34.33 112 VAL X CA 1
ATOM 716 C C . VAL A 1 81 ? 70.222 46.016 15.047 1.00 44.80 112 VAL X C 1
ATOM 717 O O . VAL A 1 81 ? 70.968 45.066 15.289 1.00 45.73 112 VAL X O 1
ATOM 721 N N . LEU A 1 82 ? 70.535 47.305 15.344 1.00 44.19 113 LEU X N 1
ATOM 722 C CA . LEU A 1 82 ? 71.768 47.770 16.013 1.00 84.87 113 LEU X CA 1
ATOM 723 C C . LEU A 1 82 ? 73.033 47.416 15.227 1.00 127.34 113 LEU X C 1
ATOM 724 O O . LEU A 1 82 ? 73.394 48.114 14.282 1.00 93.34 113 LEU X O 1
ATOM 729 N N . SER A 1 86 ? 74.152 40.751 17.027 1.00 64.82 117 SER X N 1
ATOM 730 C CA . SER A 1 86 ? 75.551 40.672 16.618 1.00 64.39 117 SER X CA 1
ATOM 731 C C . SER A 1 86 ? 75.800 39.428 15.744 1.00 66.09 117 SER X C 1
ATOM 732 O O . 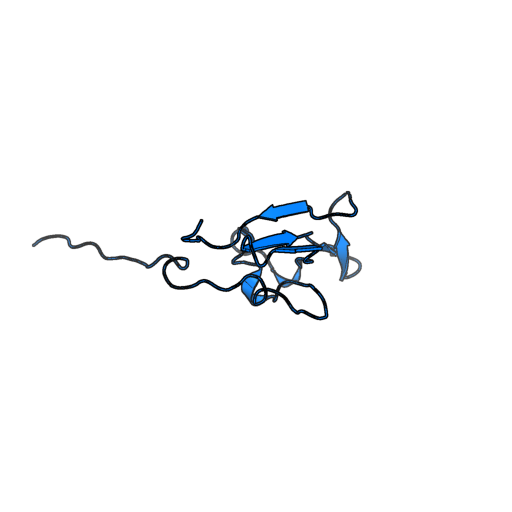SER A 1 86 ? 75.612 39.507 14.528 1.00 66.15 117 SER X O 1
ATOM 735 N N . THR A 1 87 ? 76.180 38.281 16.353 1.00 60.09 118 THR X N 1
ATOM 736 C CA . THR A 1 87 ? 76.428 37.025 15.629 1.00 58.24 118 THR X CA 1
ATOM 737 C C . THR A 1 87 ? 75.380 35.935 15.965 1.00 56.77 118 THR X C 1
ATOM 738 O O . THR A 1 87 ? 75.119 35.061 15.132 1.00 57.69 118 THR X O 1
ATOM 742 N N . GLY A 1 88 ? 74.814 35.998 17.169 1.00 45.99 119 GLY X N 1
ATOM 743 C CA . GLY A 1 88 ? 73.830 35.027 17.638 1.00 42.28 119 GLY X CA 1
ATOM 744 C C . GLY A 1 88 ? 72.398 35.538 17.649 1.00 37.79 119 GLY X C 1
ATOM 745 O O . GLY A 1 88 ? 72.097 36.597 17.081 1.00 35.76 119 GLY X O 1
ATOM 746 N N . PRO A 1 89 ? 71.484 34.802 18.310 1.00 28.65 120 PRO X N 1
ATOM 747 C CA . PRO A 1 89 ? 70.078 35.251 18.344 1.00 26.72 120 PRO X CA 1
ATOM 748 C C . PRO A 1 89 ? 69.874 36.441 19.275 1.00 28.10 120 PRO X C 1
ATOM 749 O O . PRO A 1 89 ? 70.600 36.580 20.251 1.00 29.42 120 PRO X O 1
ATOM 753 N N . GLN A 1 90 ? 68.883 37.285 18.990 1.00 21.43 121 GLN X N 1
ATOM 754 C CA . GLN A 1 90 ? 68.539 38.376 19.894 1.00 20.55 121 GLN X CA 1
ATOM 755 C C . GLN A 1 90 ? 67.761 37.777 21.055 1.00 20.28 121 GLN X C 1
ATOM 756 O O . GLN A 1 90 ? 67.893 38.253 22.180 1.00 20.38 121 GLN X O 1
ATOM 762 N N . THR A 1 91 ? 66.936 36.758 20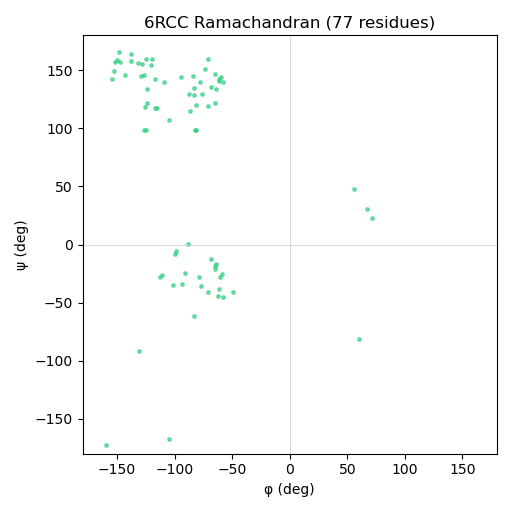.771 1.00 18.15 122 THR X N 1
ATOM 763 C CA . THR A 1 91 ? 66.107 36.132 21.788 1.00 16.98 122 THR X CA 1
ATOM 764 C C . THR A 1 91 ? 65.999 34.648 21.556 1.00 17.69 122 THR X C 1
ATOM 765 O O . THR A 1 91 ? 65.948 34.222 20.392 1.00 18.05 122 THR X O 1
ATOM 769 N N . VAL A 1 92 ? 65.921 33.872 22.635 1.00 16.12 123 VAL X N 1
ATOM 770 C CA . VAL A 1 92 ? 65.685 32.426 22.590 1.00 16.42 123 VAL X CA 1
ATOM 771 C C . VAL A 1 92 ? 64.457 32.230 23.446 1.00 16.70 123 VAL X C 1
ATOM 772 O O . VAL A 1 92 ? 64.436 32.640 24.612 1.00 15.91 123 VAL X O 1
ATOM 776 N N . PHE A 1 93 ? 63.403 31.661 22.870 1.00 14.90 124 PHE X N 1
ATOM 777 C CA . PHE A 1 93 ? 62.138 31.520 23.568 1.00 14.81 124 PHE X CA 1
ATOM 778 C C . PHE A 1 93 ? 61.389 30.279 23.131 1.00 16.38 124 PHE X C 1
ATOM 779 O O . PHE A 1 93 ? 61.666 29.709 22.055 1.00 15.12 124 PHE X O 1
ATOM 787 N N . GLN A 1 94 ? 60.363 29.920 23.937 1.00 15.35 125 GLN X N 1
ATOM 788 C CA . GLN A 1 94 ? 59.524 28.763 23.636 1.00 15.28 125 GLN X CA 1
ATOM 789 C C . GLN A 1 94 ? 58.204 29.360 23.119 1.00 15.85 125 GLN X C 1
ATOM 790 O O . GLN A 1 94 ? 57.444 29.905 23.919 1.00 16.45 125 GLN X O 1
ATOM 796 N N . PRO A 1 95 ? 57.922 29.281 21.808 1.00 15.26 126 PRO X N 1
ATOM 797 C CA . PRO A 1 95 ? 56.737 29.976 21.279 1.00 16.87 126 PRO X CA 1
ATOM 798 C C . PRO A 1 95 ? 55.394 29.548 21.837 1.00 19.61 126 PRO X C 1
ATOM 799 O O . PRO A 1 95 ? 54.496 30.389 21.995 1.00 20.83 126 PRO X O 1
ATOM 803 N N . PHE A 1 96 ? 55.232 28.230 22.071 1.00 15.68 127 PHE X N 1
ATOM 804 C CA . PHE A 1 96 ? 53.933 27.703 22.477 1.00 15.73 127 PHE X CA 1
ATOM 805 C C . PHE A 1 96 ? 53.993 27.010 23.814 1.00 17.44 127 PHE X C 1
ATOM 806 O O . PHE A 1 96 ? 55.035 26.490 24.224 1.00 17.08 127 PHE X O 1
ATOM 814 N N . ASN A 1 97 ? 52.855 26.978 2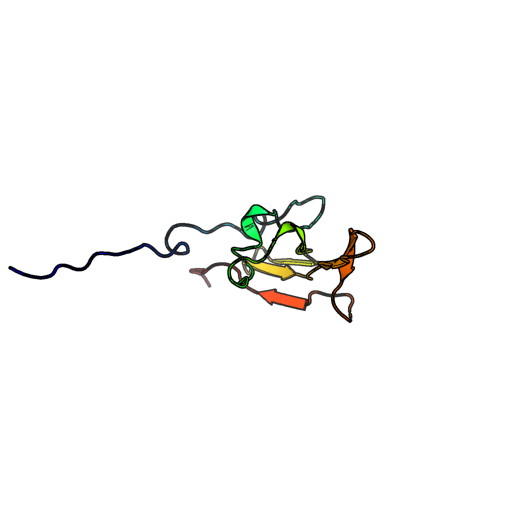4.496 1.00 17.14 128 ASN X N 1
ATOM 815 C CA . ASN A 1 97 ? 52.746 26.232 25.749 1.00 16.32 128 ASN X CA 1
ATOM 816 C C . ASN A 1 97 ? 53.025 24.757 25.449 1.00 18.97 128 ASN X C 1
ATOM 817 O O . ASN A 1 97 ? 52.635 24.242 24.385 1.00 19.82 128 ASN X O 1
ATOM 822 N N . GLN A 1 98 ? 53.701 24.098 26.373 1.00 17.30 129 GLN X N 1
ATOM 823 C CA . GLN A 1 98 ? 54.043 22.692 26.294 1.00 17.42 129 GLN X CA 1
ATOM 824 C C . GLN A 1 98 ? 53.615 21.997 27.553 1.00 22.76 129 GLN X C 1
ATOM 825 O O . GLN A 1 98 ? 53.504 22.631 28.602 1.00 21.59 129 GLN X O 1
ATOM 831 N N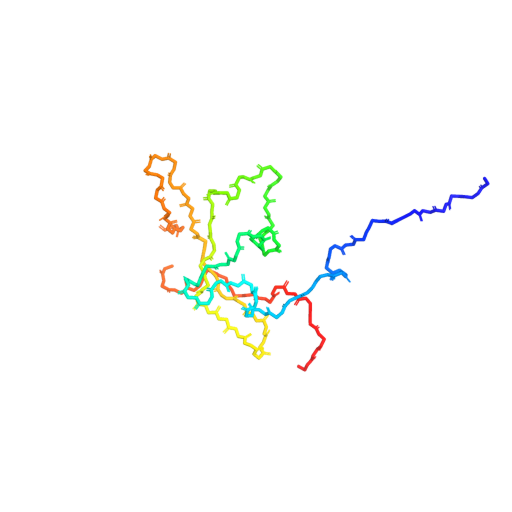 . TRP A 1 99 ? 53.378 20.688 27.446 1.00 24.84 130 TRP X N 1
ATOM 832 C CA . TRP A 1 99 ? 53.025 19.830 28.580 1.00 28.89 130 TRP X CA 1
ATOM 833 C C . TRP A 1 99 ? 54.043 18.722 28.480 1.00 38.46 130 TRP X C 1
ATOM 834 O O . TRP A 1 99 ? 53.952 17.875 27.593 1.00 38.80 130 TRP X O 1
ATOM 845 N N . ALA A 1 100 ? 55.099 18.819 29.279 1.00 39.73 131 ALA X N 1
ATOM 846 C CA . ALA A 1 100 ? 56.233 17.907 29.147 1.00 42.04 131 ALA X CA 1
ATOM 847 C C . ALA A 1 100 ? 57.097 17.811 30.392 1.00 49.32 131 ALA X C 1
ATOM 848 O O . ALA A 1 100 ? 56.756 18.362 31.439 1.00 49.39 131 ALA X O 1
ATOM 850 N N . ASP A 1 101 ? 58.238 17.107 30.240 1.00 48.03 132 ASP X N 1
ATOM 851 C CA . ASP A 1 101 ? 59.290 16.821 31.218 1.00 91.12 132 ASP X CA 1
ATOM 852 C C . ASP A 1 101 ? 60.322 17.945 31.260 1.00 132.06 132 ASP X C 1
ATOM 853 O O . ASP A 1 101 ? 60.598 18.489 32.327 1.00 99.23 132 ASP X O 1
#

Solvent-accessible surface area: 7786 Å² total; per-residue (Å²): 244,91,180,178,100,66,146,175,107,98,122,96,195,137,53,94,31,75,0,56,95,0,5,44,89,138,68,49,42,5,88,124,135,30,6,58,65,25,48,152,37,94,125,82,81,97,78,62,30,19,79,4,52,4,56,47,97,30,96,149,92,31,28,0,0,6,53,51,20,70,58,31,109,166,97,106,117,55,53,84,55,219,150,120,26,53,101,66,93,52,89,31,16,90,69,219,94,188

Foldseek 3Di:
DDDDDDDDDDPQVPDDDQLVVQPDVVQQKGPLVCPVLQDVDDPPDDSLFKIWGFQDADRVQQKTFIFMWGQDPPPRDTHGPVDNTGPDIGRSHDDDDD

Radius of gyration: 16.78 Å; Cα contacts (8 Å, |Δi|>4): 139; chains: 1; bounding box: 60×38×34 Å